Protein AF-A0A818D9B5-F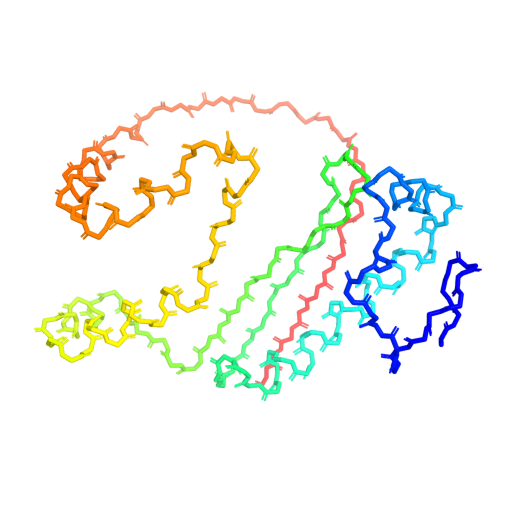1 (afdb_monomer_lite)

Structure (mmCIF, N/CA/C/O backbone):
data_AF-A0A818D9B5-F1
#
_entry.id   AF-A0A818D9B5-F1
#
loop_
_atom_site.group_PDB
_atom_site.id
_atom_site.type_symbol
_atom_site.label_atom_id
_atom_site.label_alt_id
_atom_site.label_comp_id
_atom_site.label_asym_id
_atom_site.label_entity_id
_atom_site.label_seq_id
_atom_site.pdbx_PDB_ins_code
_atom_site.Cartn_x
_atom_site.Cartn_y
_atom_site.Cartn_z
_atom_site.occupancy
_atom_site.B_iso_or_equiv
_atom_site.auth_seq_id
_atom_site.auth_comp_id
_atom_site.auth_asym_id
_atom_site.auth_atom_id
_atom_site.pdbx_PDB_model_num
ATOM 1 N N . MET A 1 1 ? 19.047 -10.055 -10.688 1.00 53.12 1 MET A N 1
ATOM 2 C CA . MET A 1 1 ? 17.910 -9.908 -11.627 1.00 53.12 1 MET A CA 1
ATOM 3 C C . MET A 1 1 ? 18.331 -8.941 -12.723 1.00 53.12 1 MET A C 1
ATOM 5 O O . MET A 1 1 ? 18.983 -7.965 -12.395 1.00 53.12 1 MET A O 1
ATOM 9 N N . TYR A 1 2 ? 18.016 -9.193 -13.996 1.00 56.47 2 TYR A N 1
ATOM 10 C CA . TYR A 1 2 ? 18.307 -8.243 -15.080 1.00 56.47 2 TYR A CA 1
ATOM 11 C C . TYR A 1 2 ? 17.003 -7.553 -15.490 1.00 56.47 2 TYR A C 1
ATOM 13 O O . TYR A 1 2 ? 16.053 -8.240 -15.860 1.00 56.47 2 TYR A O 1
ATOM 21 N N . LEU A 1 3 ? 16.932 -6.226 -15.392 1.00 62.31 3 LEU A N 1
ATOM 22 C CA . LEU A 1 3 ? 15.726 -5.455 -15.697 1.00 62.31 3 LEU A CA 1
ATOM 23 C C . LEU A 1 3 ? 16.098 -4.162 -16.419 1.00 62.31 3 LEU A C 1
ATOM 25 O O . LEU A 1 3 ? 16.979 -3.445 -15.961 1.00 62.31 3 LEU A O 1
ATOM 29 N N . ALA A 1 4 ? 15.431 -3.867 -17.541 1.00 62.81 4 ALA A N 1
ATOM 30 C CA . ALA A 1 4 ? 15.669 -2.649 -18.327 1.00 62.81 4 ALA A CA 1
ATOM 31 C C . ALA A 1 4 ? 17.160 -2.415 -18.677 1.00 62.81 4 ALA A C 1
ATOM 33 O O . ALA A 1 4 ? 17.646 -1.291 -18.653 1.00 62.81 4 ALA A O 1
ATOM 34 N N . GLY A 1 5 ? 17.912 -3.490 -18.949 1.00 66.69 5 GLY A N 1
ATOM 35 C CA . GLY A 1 5 ? 19.348 -3.407 -19.246 1.00 66.69 5 GLY A CA 1
ATOM 36 C C . GLY A 1 5 ? 20.266 -3.304 -18.018 1.00 66.69 5 GLY A C 1
ATOM 37 O O . GLY A 1 5 ? 21.484 -3.367 -18.177 1.00 66.69 5 GLY A O 1
ATOM 38 N N . VAL A 1 6 ? 19.707 -3.212 -16.806 1.00 65.94 6 VAL A N 1
ATOM 39 C CA . VAL A 1 6 ? 20.441 -3.048 -15.544 1.00 65.94 6 VAL A CA 1
ATOM 40 C C . VAL A 1 6 ? 20.486 -4.364 -14.766 1.00 65.94 6 VAL A C 1
ATOM 42 O O . VAL A 1 6 ? 19.469 -5.036 -14.569 1.00 65.94 6 VAL A O 1
ATOM 45 N N . ASN A 1 7 ? 21.676 -4.733 -14.286 1.00 68.44 7 ASN A N 1
ATOM 46 C CA . ASN A 1 7 ? 21.850 -5.866 -13.382 1.00 68.44 7 ASN A CA 1
ATOM 47 C C . ASN A 1 7 ? 21.562 -5.438 -11.936 1.00 68.44 7 ASN A C 1
ATOM 49 O O . ASN A 1 7 ? 22.414 -4.857 -11.267 1.00 68.44 7 ASN A O 1
ATOM 53 N N . LEU A 1 8 ? 20.361 -5.743 -11.456 1.00 64.81 8 LEU A N 1
ATOM 54 C CA . LEU A 1 8 ? 19.931 -5.484 -10.089 1.00 64.81 8 LEU A CA 1
ATOM 55 C C . LEU A 1 8 ? 20.388 -6.622 -9.168 1.00 64.81 8 LEU A C 1
ATOM 57 O O . LEU A 1 8 ? 19.933 -7.771 -9.285 1.00 64.81 8 LEU A O 1
ATOM 61 N N . LYS A 1 9 ? 21.275 -6.293 -8.225 1.00 67.69 9 LYS A N 1
ATOM 62 C CA . LYS A 1 9 ? 21.706 -7.183 -7.140 1.00 67.69 9 LYS A CA 1
ATOM 63 C C . LYS A 1 9 ? 20.797 -6.969 -5.930 1.00 67.69 9 LYS A C 1
ATOM 65 O O . LYS A 1 9 ? 21.056 -6.097 -5.111 1.00 67.69 9 LYS A O 1
ATOM 70 N N . LEU A 1 10 ? 19.740 -7.774 -5.832 1.00 65.50 10 LEU A N 1
ATOM 71 C CA . LEU A 1 10 ? 18.739 -7.671 -4.758 1.00 65.50 10 LEU A CA 1
ATOM 72 C C . LEU A 1 10 ? 19.351 -7.857 -3.357 1.00 65.50 10 LEU A C 1
ATOM 74 O O . LEU A 1 10 ? 18.896 -7.235 -2.407 1.00 65.50 10 LEU A O 1
ATOM 78 N N . ASP A 1 11 ? 20.438 -8.624 -3.249 1.00 71.31 11 ASP A N 1
ATOM 79 C CA . ASP A 1 11 ? 21.129 -8.895 -1.978 1.00 71.31 11 ASP A CA 1
ATOM 80 C C . ASP A 1 11 ? 22.123 -7.790 -1.569 1.00 71.31 11 ASP A C 1
ATOM 82 O O . ASP A 1 11 ? 22.773 -7.877 -0.529 1.00 71.31 11 ASP A O 1
ATOM 86 N N . LYS A 1 12 ? 22.302 -6.771 -2.419 1.00 63.16 12 LYS A N 1
ATOM 87 C CA . LYS A 1 12 ? 23.227 -5.646 -2.221 1.00 63.16 12 LYS A CA 1
ATOM 88 C C . LYS A 1 12 ? 22.554 -4.324 -2.584 1.00 63.16 12 LYS A C 1
ATOM 90 O O . LYS A 1 12 ? 23.122 -3.525 -3.322 1.00 63.16 12 LYS A O 1
ATOM 95 N N . ILE A 1 13 ? 21.338 -4.106 -2.090 1.00 60.19 13 ILE A N 1
ATOM 96 C CA . ILE A 1 13 ? 20.694 -2.790 -2.154 1.00 60.19 13 ILE A CA 1
ATOM 97 C C . ILE A 1 13 ? 21.405 -1.908 -1.120 1.00 60.19 13 ILE A C 1
ATOM 99 O O . ILE A 1 13 ? 20.988 -1.811 0.031 1.00 60.19 13 ILE A O 1
ATOM 103 N N . LEU A 1 14 ? 22.557 -1.354 -1.496 1.00 56.97 14 LEU A N 1
ATOM 104 C CA . LEU A 1 14 ? 23.231 -0.338 -0.699 1.00 56.97 14 LEU A CA 1
ATOM 105 C C . LEU A 1 14 ? 22.435 0.957 -0.858 1.00 56.97 14 LEU A C 1
ATOM 107 O O . LEU A 1 14 ? 22.160 1.377 -1.980 1.00 56.97 14 LEU A O 1
ATOM 111 N N . ALA A 1 15 ? 22.053 1.573 0.261 1.00 56.16 15 ALA A N 1
ATOM 112 C CA . ALA A 1 15 ? 21.261 2.803 0.271 1.00 56.16 15 ALA A CA 1
ATOM 113 C C . ALA A 1 15 ? 21.955 3.983 -0.443 1.00 56.16 15 ALA A C 1
ATOM 115 O O . ALA A 1 15 ? 21.301 4.968 -0.770 1.00 56.16 15 ALA A O 1
ATOM 116 N N . ASP A 1 16 ? 23.251 3.855 -0.734 1.00 57.88 16 ASP A N 1
ATOM 117 C CA . ASP A 1 16 ? 24.104 4.940 -1.214 1.00 57.88 16 ASP A CA 1
ATOM 118 C C . ASP A 1 16 ? 24.306 4.933 -2.746 1.00 57.88 16 ASP A C 1
ATOM 120 O O . ASP A 1 16 ? 24.913 5.853 -3.289 1.00 57.88 16 ASP A O 1
ATOM 124 N N . GLU A 1 17 ? 23.787 3.928 -3.468 1.00 65.69 17 GLU A N 1
ATOM 125 C CA . GLU A 1 17 ? 23.916 3.792 -4.936 1.00 65.69 17 GLU A CA 1
ATOM 126 C C . GLU A 1 17 ? 22.584 4.004 -5.685 1.00 65.69 17 GLU A C 1
ATOM 128 O O . GLU A 1 17 ? 22.369 3.453 -6.770 1.00 65.69 17 GLU A O 1
ATOM 133 N N . TYR A 1 18 ? 21.653 4.789 -5.133 1.00 68.31 18 TYR A N 1
ATOM 134 C CA . TYR A 1 18 ? 20.437 5.117 -5.881 1.00 68.31 18 TYR A CA 1
ATOM 135 C C . TYR A 1 18 ? 20.758 6.041 -7.066 1.00 68.31 18 TYR A C 1
ATOM 137 O O . TYR A 1 18 ? 21.414 7.070 -6.880 1.00 68.31 18 TYR A O 1
ATOM 145 N N . P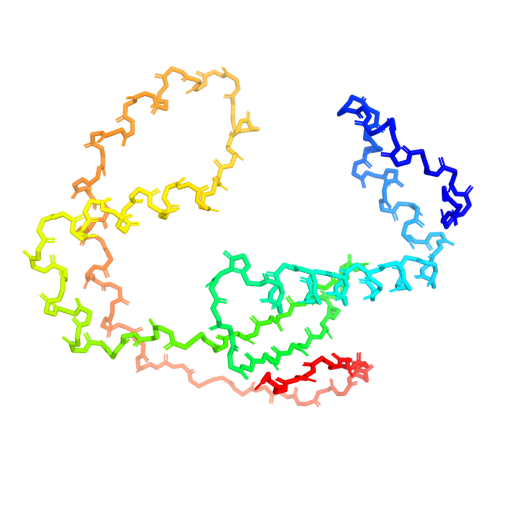RO A 1 19 ? 20.278 5.720 -8.284 1.00 70.94 19 PRO A N 1
ATOM 146 C CA . PRO A 1 19 ? 20.406 6.620 -9.421 1.00 70.94 19 PRO A CA 1
ATOM 147 C C . PRO A 1 19 ? 19.744 7.961 -9.103 1.00 70.94 19 PRO A C 1
ATOM 149 O O . PRO A 1 19 ? 18.734 8.022 -8.392 1.00 70.94 19 PRO A O 1
ATOM 152 N N . SER A 1 20 ? 20.293 9.045 -9.652 1.00 79.94 20 SER A N 1
ATOM 153 C CA . SER A 1 20 ? 19.672 10.356 -9.490 1.00 79.94 20 SER A CA 1
ATOM 154 C C . SER A 1 20 ? 18.254 10.352 -10.081 1.00 79.94 20 SER A C 1
ATOM 156 O O . SER A 1 20 ? 17.918 9.538 -10.947 1.00 79.94 20 SER A O 1
ATOM 158 N N . ARG A 1 21 ? 17.402 11.299 -9.659 1.00 77.12 21 ARG A N 1
ATOM 159 C CA . ARG A 1 21 ? 16.053 11.457 -10.242 1.00 77.12 21 ARG A CA 1
ATOM 160 C C . ARG A 1 21 ? 16.099 11.583 -11.771 1.00 77.12 21 ARG A C 1
ATOM 162 O O . ARG A 1 21 ? 15.199 11.092 -12.447 1.00 77.12 21 ARG A O 1
ATOM 169 N N . TYR A 1 22 ? 17.147 12.218 -12.297 1.00 82.06 22 TYR A N 1
ATOM 170 C CA . TYR A 1 22 ? 17.358 12.386 -13.731 1.00 82.06 22 TYR A CA 1
ATOM 171 C C . TYR A 1 22 ? 17.731 11.065 -14.417 1.00 82.06 22 TYR A C 1
ATOM 173 O O . TYR A 1 22 ? 17.084 10.690 -15.394 1.00 82.06 22 TYR A O 1
ATOM 181 N N . ASP A 1 23 ? 18.698 10.321 -13.874 1.00 80.38 23 ASP A N 1
ATOM 182 C CA . ASP A 1 23 ? 19.111 9.022 -14.429 1.00 80.38 23 ASP A CA 1
ATOM 183 C C . ASP A 1 23 ? 17.952 8.021 -14.417 1.00 80.38 23 ASP A C 1
ATOM 185 O O . ASP A 1 23 ? 17.746 7.268 -15.370 1.00 80.38 23 ASP A O 1
ATOM 189 N N . HIS A 1 24 ? 17.143 8.053 -13.355 1.00 80.12 24 HIS A N 1
ATOM 190 C CA . HIS A 1 24 ? 15.944 7.235 -13.262 1.00 80.12 24 HIS A CA 1
ATOM 191 C C . HIS A 1 24 ? 14.919 7.613 -14.341 1.00 80.12 24 HIS A C 1
ATOM 193 O O . HIS A 1 24 ? 14.433 6.731 -15.048 1.00 80.12 24 HIS A O 1
ATOM 199 N N . ALA A 1 25 ? 14.634 8.905 -14.536 1.00 82.38 25 ALA A N 1
ATOM 200 C CA . ALA A 1 25 ? 13.734 9.360 -15.596 1.00 82.38 25 ALA A CA 1
ATOM 201 C C . ALA A 1 25 ? 14.238 8.958 -16.995 1.00 82.38 25 ALA A C 1
ATOM 203 O O . ALA A 1 25 ? 13.456 8.491 -17.827 1.00 82.38 25 ALA A O 1
ATOM 204 N N . GLN A 1 26 ? 15.548 9.064 -17.240 1.00 83.88 26 GLN A N 1
ATOM 205 C CA . GLN A 1 26 ? 16.165 8.627 -18.490 1.00 83.88 26 GLN A CA 1
ATOM 206 C C . GLN A 1 26 ? 16.016 7.114 -18.704 1.00 83.88 26 GLN A C 1
ATOM 208 O O . GLN A 1 26 ? 15.686 6.682 -19.812 1.00 83.88 26 GLN A O 1
ATOM 213 N N . LEU A 1 27 ? 16.208 6.299 -17.661 1.00 81.50 27 LEU A N 1
ATOM 214 C CA . LEU A 1 27 ? 16.016 4.849 -17.728 1.00 81.50 27 LEU A CA 1
ATOM 215 C C . LEU A 1 27 ? 14.569 4.485 -18.093 1.00 81.50 27 LEU A C 1
ATOM 217 O O . LEU A 1 27 ? 14.362 3.638 -18.967 1.00 81.50 27 LEU A O 1
ATOM 221 N N . VAL A 1 28 ? 13.588 5.153 -17.472 1.00 82.31 28 VAL A N 1
ATOM 222 C CA . VAL A 1 28 ? 12.155 4.970 -17.761 1.00 82.31 28 VAL A CA 1
ATOM 223 C C . VAL A 1 28 ? 11.836 5.322 -19.210 1.00 82.31 28 VAL A C 1
ATOM 225 O O . VAL A 1 28 ? 11.204 4.526 -19.904 1.00 82.31 28 VAL A O 1
ATOM 228 N N . ALA A 1 29 ? 12.329 6.464 -19.694 1.00 84.75 29 ALA A N 1
ATOM 229 C CA . ALA A 1 29 ? 12.119 6.898 -21.072 1.00 84.75 29 ALA A CA 1
ATOM 230 C C . ALA A 1 29 ? 12.787 5.968 -22.102 1.00 84.75 29 ALA A C 1
ATOM 232 O O . ALA A 1 29 ? 12.247 5.760 -23.187 1.00 84.75 29 ALA A O 1
ATOM 233 N N . THR A 1 30 ? 13.942 5.385 -21.766 1.00 86.31 30 THR A N 1
ATOM 234 C CA . THR A 1 30 ? 14.703 4.507 -22.673 1.00 86.31 30 THR A CA 1
ATOM 235 C C . THR A 1 30 ? 14.119 3.090 -22.739 1.00 86.31 30 THR A C 1
ATOM 237 O O . THR A 1 30 ? 14.206 2.436 -23.777 1.00 86.31 30 THR A O 1
ATOM 240 N N . HIS A 1 31 ? 13.494 2.604 -21.659 1.00 85.50 31 HIS A N 1
ATOM 241 C CA . HIS A 1 31 ? 12.985 1.228 -21.562 1.00 85.50 31 HIS A CA 1
ATOM 242 C C . HIS A 1 31 ? 11.530 1.140 -21.056 1.00 85.50 31 HIS A C 1
ATOM 244 O O . HIS A 1 31 ? 11.255 0.385 -20.114 1.00 85.50 31 HIS A O 1
ATOM 250 N N . PRO A 1 32 ? 10.566 1.836 -21.689 1.00 83.06 32 PRO A N 1
ATOM 251 C CA . PRO A 1 32 ? 9.208 1.982 -21.160 1.00 83.06 32 PRO A CA 1
ATOM 252 C C . PRO A 1 32 ? 8.512 0.635 -20.930 1.00 83.06 32 PRO A C 1
ATOM 254 O O . PRO A 1 32 ? 7.950 0.401 -19.867 1.00 83.06 32 PRO A O 1
ATOM 257 N N . VAL A 1 33 ? 8.644 -0.318 -21.860 1.00 85.19 33 VAL A N 1
ATOM 258 C CA . VAL A 1 33 ? 8.024 -1.652 -21.736 1.00 85.19 33 VAL A CA 1
ATOM 259 C C . VAL A 1 33 ? 8.577 -2.445 -20.547 1.00 85.19 33 VAL A C 1
ATOM 261 O O . VAL A 1 33 ? 7.824 -3.123 -19.847 1.00 85.19 33 VAL A O 1
ATOM 264 N N . ALA A 1 34 ? 9.893 -2.397 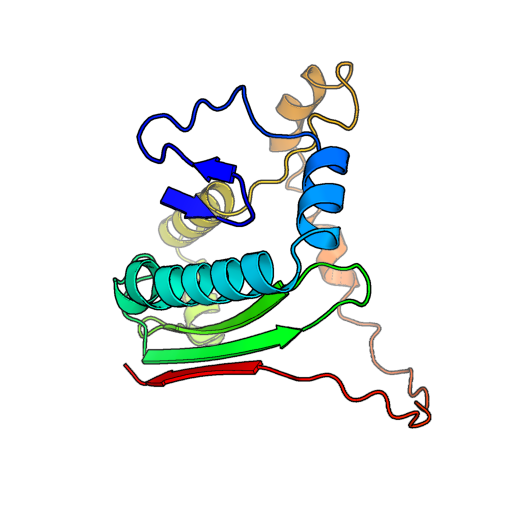-20.318 1.00 83.62 34 ALA A N 1
ATOM 265 C CA . ALA A 1 34 ? 10.516 -3.140 -19.225 1.00 83.62 34 ALA A CA 1
ATOM 266 C C . ALA A 1 34 ? 10.100 -2.570 -17.864 1.00 83.62 34 ALA A C 1
ATOM 268 O O . ALA A 1 34 ? 9.814 -3.335 -16.943 1.00 83.62 34 ALA A O 1
ATOM 269 N N . ILE A 1 35 ? 10.015 -1.241 -17.762 1.00 83.00 35 ILE A N 1
ATOM 270 C CA . ILE A 1 35 ? 9.563 -0.560 -16.549 1.00 83.00 35 ILE A CA 1
ATOM 271 C C . ILE A 1 35 ? 8.077 -0.804 -16.289 1.00 83.00 35 ILE A C 1
ATOM 273 O O . ILE A 1 35 ? 7.725 -1.115 -15.157 1.00 83.00 35 ILE A O 1
ATOM 277 N N . THR A 1 36 ? 7.212 -0.768 -17.306 1.00 84.31 36 THR A N 1
ATOM 278 C CA . THR A 1 36 ? 5.788 -1.099 -17.131 1.00 84.31 36 THR A CA 1
ATOM 279 C C . THR A 1 36 ? 5.595 -2.528 -16.620 1.00 84.31 36 THR A C 1
ATOM 281 O O . THR A 1 36 ? 4.823 -2.742 -15.692 1.00 84.31 36 THR A O 1
ATOM 284 N N . LYS A 1 37 ? 6.338 -3.509 -17.154 1.00 85.31 37 LYS A N 1
ATOM 285 C CA . LYS A 1 37 ? 6.293 -4.899 -16.659 1.00 85.31 37 LYS A CA 1
ATOM 286 C C . LYS A 1 37 ? 6.795 -5.031 -15.224 1.00 85.31 37 LYS A C 1
ATOM 288 O O . LYS A 1 37 ? 6.261 -5.823 -14.453 1.00 85.31 37 LYS A O 1
ATOM 293 N N . PHE A 1 38 ? 7.836 -4.283 -14.867 1.00 84.88 38 PHE A N 1
ATOM 294 C CA . PHE A 1 38 ? 8.321 -4.251 -13.493 1.00 84.88 38 PHE A CA 1
ATOM 295 C C . PHE A 1 38 ? 7.293 -3.643 -12.546 1.00 84.88 38 PHE A C 1
ATOM 297 O O . PHE A 1 38 ? 7.040 -4.221 -11.496 1.00 84.88 38 PHE A O 1
ATOM 304 N N . PHE A 1 39 ? 6.690 -2.518 -12.930 1.00 86.50 39 PHE A N 1
ATOM 305 C CA . PHE A 1 39 ? 5.629 -1.868 -12.173 1.00 86.50 39 PHE A CA 1
ATOM 306 C C . PHE A 1 39 ? 4.465 -2.834 -11.930 1.00 86.50 39 PHE A C 1
ATOM 308 O O . PHE A 1 39 ? 4.104 -3.062 -10.782 1.00 86.50 39 PHE A O 1
ATOM 315 N N . ASP A 1 40 ? 3.951 -3.475 -12.981 1.00 89.00 40 ASP A N 1
ATOM 316 C CA . ASP A 1 40 ? 2.887 -4.480 -12.878 1.00 89.00 40 ASP A CA 1
ATOM 317 C C . ASP A 1 40 ? 3.262 -5.611 -11.904 1.00 89.00 40 ASP A C 1
ATOM 319 O O . ASP A 1 40 ? 2.539 -5.897 -10.946 1.00 89.00 40 ASP A O 1
ATOM 323 N N . LYS A 1 41 ? 4.462 -6.186 -12.059 1.00 88.75 41 LYS A N 1
ATOM 324 C CA . LYS A 1 41 ? 4.928 -7.249 -11.164 1.00 88.75 41 LYS A CA 1
ATOM 325 C C . LYS A 1 41 ? 5.094 -6.776 -9.718 1.00 88.75 41 LYS A C 1
ATOM 327 O O . LYS A 1 41 ? 4.804 -7.543 -8.797 1.00 88.75 41 LYS A O 1
ATOM 332 N N . LEU A 1 42 ? 5.569 -5.551 -9.510 1.00 89.25 42 LEU A N 1
ATOM 333 C CA . LEU A 1 42 ? 5.728 -4.947 -8.191 1.00 89.25 42 LEU A CA 1
ATOM 334 C C . LEU A 1 42 ? 4.368 -4.772 -7.510 1.00 89.25 42 LEU A C 1
ATOM 336 O O . LEU A 1 42 ? 4.221 -5.196 -6.367 1.00 89.25 42 LEU A O 1
ATOM 340 N N . ILE A 1 43 ? 3.373 -4.220 -8.212 1.00 90.44 43 ILE A N 1
ATOM 341 C CA . ILE A 1 43 ? 2.026 -4.018 -7.664 1.00 90.44 43 ILE A CA 1
ATOM 342 C C . ILE A 1 43 ? 1.361 -5.353 -7.327 1.00 90.44 43 ILE A C 1
ATOM 344 O O . ILE A 1 43 ? 0.881 -5.510 -6.206 1.00 90.44 43 ILE A O 1
ATOM 348 N N . GLN A 1 44 ? 1.412 -6.344 -8.223 1.00 89.81 44 GLN A N 1
ATOM 349 C CA . GLN A 1 44 ? 0.906 -7.691 -7.924 1.00 89.81 44 GLN A CA 1
ATOM 350 C C . GLN A 1 44 ? 1.596 -8.292 -6.695 1.00 89.81 44 GLN A C 1
ATOM 352 O O . GLN A 1 44 ? 0.938 -8.820 -5.807 1.00 89.81 44 GLN A O 1
ATOM 357 N N . THR A 1 45 ? 2.921 -8.149 -6.591 1.00 91.62 45 THR A N 1
ATOM 358 C CA . THR A 1 45 ? 3.667 -8.667 -5.436 1.00 91.62 45 THR A CA 1
ATOM 359 C C . THR A 1 45 ? 3.255 -7.964 -4.142 1.00 91.62 45 THR A C 1
ATOM 361 O O . THR A 1 45 ? 3.081 -8.629 -3.125 1.00 91.62 45 THR A O 1
ATOM 364 N N . ILE A 1 46 ? 3.058 -6.643 -4.156 1.00 90.44 46 ILE A N 1
ATOM 365 C CA . ILE A 1 46 ? 2.568 -5.890 -2.992 1.00 90.44 46 ILE A CA 1
ATOM 366 C C . ILE A 1 46 ? 1.181 -6.389 -2.572 1.00 90.44 46 ILE A C 1
ATOM 368 O O . ILE A 1 46 ? 0.958 -6.639 -1.387 1.00 90.44 46 ILE A O 1
ATOM 372 N N . ILE A 1 47 ? 0.271 -6.572 -3.531 1.00 90.56 47 ILE A N 1
ATOM 373 C CA . ILE A 1 47 ? -1.081 -7.073 -3.267 1.00 90.56 47 ILE A CA 1
ATOM 374 C C . ILE A 1 47 ? -1.012 -8.481 -2.663 1.00 90.56 47 ILE A C 1
ATOM 376 O O . ILE A 1 47 ? -1.543 -8.698 -1.577 1.00 90.56 47 ILE A O 1
ATOM 380 N N . ASP A 1 48 ? -0.307 -9.414 -3.299 1.00 90.06 48 ASP A N 1
ATOM 381 C CA . ASP A 1 48 ? -0.273 -10.816 -2.871 1.00 90.06 48 ASP A CA 1
ATOM 382 C C . ASP A 1 48 ? 0.467 -11.019 -1.543 1.00 90.06 48 ASP A C 1
ATOM 384 O O . ASP A 1 48 ? 0.067 -11.830 -0.709 1.00 90.06 48 ASP A O 1
ATOM 388 N N . THR A 1 49 ? 1.565 -10.295 -1.323 1.00 91.81 49 THR A N 1
ATOM 389 C CA . THR A 1 49 ? 2.441 -10.553 -0.169 1.00 91.81 49 THR A CA 1
ATOM 390 C C . THR A 1 49 ? 2.122 -9.680 1.033 1.00 91.81 49 THR A C 1
ATOM 392 O O . THR A 1 49 ? 2.162 -10.171 2.157 1.00 91.81 49 THR A O 1
ATOM 395 N N . LEU A 1 50 ? 1.798 -8.400 0.832 1.00 90.62 50 LEU A N 1
ATOM 396 C CA . LEU A 1 50 ? 1.554 -7.475 1.938 1.00 90.62 50 LEU A CA 1
ATOM 397 C C . LEU A 1 50 ? 0.063 -7.391 2.256 1.00 90.62 50 LEU A C 1
ATOM 399 O O . LEU A 1 50 ? -0.320 -7.509 3.417 1.00 90.62 50 LEU A O 1
ATOM 403 N N . ILE A 1 51 ? -0.788 -7.217 1.242 1.00 89.62 51 ILE A N 1
ATOM 404 C CA . ILE A 1 51 ? -2.225 -7.004 1.460 1.00 89.62 51 ILE A CA 1
ATOM 405 C C . ILE A 1 51 ? -2.919 -8.333 1.765 1.00 89.62 51 ILE A C 1
ATOM 407 O O . ILE A 1 51 ? -3.465 -8.496 2.853 1.00 89.62 51 ILE A O 1
ATOM 411 N N . VAL A 1 52 ? -2.853 -9.299 0.845 1.00 87.06 52 VAL A N 1
ATOM 412 C CA . VAL A 1 52 ? -3.404 -10.653 1.043 1.00 87.06 52 VAL A CA 1
ATOM 413 C C . VAL A 1 52 ? -2.651 -11.377 2.160 1.00 87.06 52 VAL A C 1
ATOM 415 O O . VAL A 1 52 ? -3.266 -12.060 2.975 1.00 87.06 52 VAL A O 1
ATOM 418 N N . GLY A 1 53 ? -1.334 -11.171 2.263 1.00 87.50 53 GLY A N 1
ATOM 419 C CA . GLY A 1 53 ? -0.524 -11.706 3.361 1.00 87.50 53 GLY A CA 1
ATOM 420 C C . GLY A 1 53 ? -0.807 -11.084 4.736 1.00 87.50 53 GLY A C 1
ATOM 421 O O . GLY A 1 53 ? -0.283 -11.569 5.736 1.00 87.50 53 GLY A O 1
ATOM 422 N N . GLY A 1 54 ? -1.660 -10.057 4.816 1.00 86.06 54 GLY A N 1
ATOM 423 C CA . GLY A 1 54 ? -2.260 -9.613 6.072 1.00 86.06 54 GLY A CA 1
ATOM 424 C C . GLY A 1 54 ? -1.444 -8.608 6.882 1.00 86.06 54 GLY A C 1
ATOM 425 O O . GLY A 1 54 ? -1.695 -8.471 8.078 1.00 86.06 54 GLY A O 1
ATOM 426 N N . VAL A 1 55 ? -0.518 -7.861 6.266 1.00 88.44 55 VAL A N 1
ATOM 427 C CA . VAL A 1 55 ? 0.197 -6.751 6.937 1.00 88.44 55 VAL A CA 1
ATOM 428 C C . VAL A 1 55 ? -0.779 -5.738 7.537 1.00 88.44 55 VAL A C 1
ATOM 430 O O . VAL A 1 55 ? -0.533 -5.200 8.613 1.00 88.44 55 VAL A O 1
ATOM 433 N N . LEU A 1 56 ? -1.907 -5.508 6.862 1.00 85.38 56 LEU A N 1
ATOM 434 C CA . LEU A 1 56 ? -2.975 -4.620 7.324 1.00 85.38 56 LEU A CA 1
ATOM 435 C C . LEU A 1 56 ? -4.087 -5.366 8.078 1.00 85.38 56 LEU A C 1
ATOM 437 O O . LEU A 1 56 ? -5.139 -4.793 8.325 1.00 85.38 56 LEU A O 1
ATOM 441 N N . GLY A 1 57 ? -3.887 -6.636 8.438 1.00 87.81 57 GLY A N 1
ATOM 442 C CA . GLY A 1 57 ? -4.930 -7.531 8.939 1.00 87.81 57 GLY A CA 1
ATOM 443 C C . GLY A 1 57 ? -5.761 -8.177 7.818 1.00 87.81 57 GLY A C 1
ATOM 444 O O . GLY A 1 57 ? -5.462 -7.989 6.639 1.00 87.81 57 GLY A O 1
ATOM 445 N N . PRO A 1 58 ? -6.804 -8.962 8.158 1.00 88.62 58 PRO A N 1
ATOM 446 C CA . PRO A 1 58 ? -7.586 -9.694 7.164 1.00 88.62 58 PRO A CA 1
ATOM 447 C C . PRO A 1 58 ? -8.323 -8.738 6.221 1.00 88.62 58 PRO A C 1
ATOM 449 O O . PRO A 1 58 ? -9.214 -7.999 6.654 1.00 88.62 58 PRO A O 1
ATOM 452 N N . ALA A 1 59 ? -7.957 -8.758 4.943 1.00 89.50 59 ALA A N 1
ATOM 453 C CA . ALA A 1 59 ? -8.669 -8.053 3.889 1.00 89.50 59 ALA A CA 1
ATOM 454 C C . ALA A 1 59 ? -9.800 -8.932 3.324 1.00 89.50 59 ALA A C 1
ATOM 456 O O . ALA A 1 59 ? -9.711 -10.154 3.311 1.00 89.50 59 ALA A O 1
ATOM 457 N N . ILE A 1 60 ? -10.898 -8.297 2.917 1.00 90.75 60 ILE A N 1
ATOM 458 C CA . ILE A 1 60 ? -12.093 -8.925 2.332 1.00 90.75 60 ILE A CA 1
ATOM 459 C C . ILE A 1 60 ? -12.046 -8.807 0.807 1.00 90.75 60 ILE A C 1
ATOM 461 O O . ILE A 1 60 ? -12.419 -9.721 0.074 1.00 90.75 60 ILE A O 1
ATOM 465 N N . SER A 1 61 ? -11.621 -7.648 0.317 1.00 91.75 61 SER A N 1
ATOM 466 C CA . SER A 1 61 ? -11.527 -7.368 -1.109 1.00 91.75 61 SER A CA 1
ATOM 467 C C . SER A 1 61 ? -10.587 -6.204 -1.367 1.00 91.75 61 SER A C 1
ATOM 469 O O . SER A 1 61 ? -10.322 -5.383 -0.483 1.00 91.75 61 SER A O 1
ATOM 471 N N . TYR A 1 62 ? -10.126 -6.110 -2.607 1.00 92.25 62 TYR A N 1
ATOM 472 C CA . TYR A 1 62 ? -9.396 -4.958 -3.108 1.00 92.25 62 TYR A CA 1
ATOM 473 C C . TYR A 1 62 ? -9.843 -4.622 -4.527 1.00 92.25 62 TYR A C 1
ATOM 475 O O . TYR A 1 62 ? -10.273 -5.492 -5.290 1.00 92.25 62 TYR A O 1
ATOM 483 N N . TYR A 1 63 ? -9.716 -3.349 -4.870 1.00 92.12 63 TYR A N 1
ATOM 484 C CA . TYR A 1 63 ? -9.911 -2.826 -6.213 1.00 92.12 63 TYR A CA 1
ATOM 485 C C . TYR A 1 63 ? -8.823 -1.796 -6.483 1.00 92.12 63 TYR A C 1
ATOM 487 O O . TYR A 1 63 ? -8.574 -0.951 -5.631 1.00 92.12 63 TYR A O 1
ATOM 495 N N . GLY A 1 64 ? -8.174 -1.855 -7.637 1.00 89.00 64 GLY A N 1
ATOM 496 C CA . GLY A 1 64 ? -7.146 -0.902 -8.012 1.00 89.00 64 GLY A CA 1
ATOM 497 C C . GLY A 1 64 ? -7.215 -0.521 -9.480 1.00 89.00 64 GLY A C 1
ATOM 498 O O . GLY A 1 64 ? -7.458 -1.380 -10.326 1.00 89.00 64 GLY A O 1
ATOM 499 N N . THR A 1 65 ? -6.967 0.750 -9.770 1.00 89.31 65 THR A N 1
ATOM 500 C CA . THR A 1 65 ? -6.806 1.286 -11.127 1.00 89.31 65 THR A CA 1
ATOM 501 C C . THR A 1 65 ? -5.378 1.775 -11.306 1.00 89.31 65 THR A C 1
ATOM 503 O O . THR A 1 65 ? -4.739 2.216 -10.349 1.00 89.31 65 THR A O 1
ATOM 506 N N . VAL A 1 66 ? -4.851 1.674 -12.524 1.00 87.25 66 VAL A N 1
ATOM 507 C CA . VAL A 1 66 ? -3.574 2.288 -12.898 1.00 87.25 66 VAL A CA 1
ATOM 508 C C . VAL A 1 66 ? -3.853 3.461 -13.814 1.00 87.25 66 VAL A C 1
ATOM 510 O O . VAL A 1 66 ? -4.407 3.278 -14.895 1.00 87.25 66 VAL A O 1
ATOM 513 N N . GLU A 1 67 ? -3.399 4.638 -13.401 1.00 82.81 67 GLU A N 1
ATOM 514 C CA . GLU A 1 67 ? -3.537 5.872 -14.165 1.00 82.81 67 GLU A CA 1
ATOM 515 C C . GLU A 1 67 ? -2.171 6.365 -14.653 1.00 82.81 67 GLU A C 1
ATOM 517 O O . GLU A 1 67 ? -1.132 6.232 -13.987 1.00 82.81 67 GLU A O 1
ATOM 522 N N . ASN A 1 68 ? -2.173 6.984 -15.833 1.00 75.69 68 ASN A N 1
ATOM 523 C CA . ASN A 1 68 ? -1.022 7.700 -16.362 1.00 75.69 68 ASN A CA 1
ATOM 524 C C . ASN A 1 68 ? -1.264 9.204 -16.220 1.00 75.69 68 ASN A C 1
ATOM 526 O O . ASN A 1 68 ? -1.988 9.800 -17.003 1.00 75.69 68 ASN A O 1
ATOM 530 N N . GLN A 1 69 ? -0.585 9.843 -15.268 1.00 69.00 69 GLN A N 1
ATOM 531 C CA . GLN A 1 69 ? -0.727 11.276 -14.967 1.00 69.00 69 GLN A CA 1
ATOM 532 C C . GLN A 1 69 ? -0.185 12.223 -16.064 1.00 69.00 69 GLN A C 1
ATOM 534 O O . GLN A 1 69 ? 0.011 13.414 -15.822 1.00 69.00 69 GLN A O 1
ATOM 539 N N . GLY A 1 70 ? 0.163 11.707 -17.249 1.00 65.69 70 GLY A N 1
ATOM 540 C CA . GLY A 1 70 ? 0.769 12.480 -18.339 1.00 65.69 70 GLY A CA 1
ATOM 541 C C . GLY A 1 70 ? 2.196 12.961 -18.048 1.00 65.69 70 GLY A C 1
ATOM 542 O O . GLY A 1 70 ? 2.759 13.736 -18.816 1.00 65.69 70 GLY A O 1
ATOM 543 N N . ARG A 1 71 ? 2.800 12.503 -16.942 1.00 66.31 71 ARG A N 1
ATOM 544 C CA . ARG A 1 71 ? 4.154 12.872 -16.483 1.00 66.31 71 ARG A CA 1
ATOM 545 C C . ARG A 1 71 ? 5.159 11.721 -16.566 1.00 66.31 71 ARG A C 1
ATOM 547 O O . ARG A 1 71 ? 6.241 11.801 -15.996 1.00 66.31 71 ARG A O 1
ATOM 554 N N . GLY A 1 72 ? 4.803 10.649 -17.274 1.00 63.78 72 GLY A N 1
ATOM 555 C CA . GLY A 1 72 ? 5.683 9.506 -17.534 1.00 63.78 72 GLY A CA 1
ATOM 556 C C . GLY A 1 72 ? 5.773 8.473 -16.406 1.00 63.78 72 GLY A C 1
ATOM 557 O O . GLY A 1 72 ? 6.432 7.453 -16.589 1.00 63.78 72 GLY A O 1
ATOM 558 N N . SER A 1 73 ? 5.102 8.688 -15.269 1.00 69.31 73 SER A N 1
ATOM 559 C CA . SER A 1 73 ? 5.009 7.718 -14.173 1.00 69.31 73 SER A CA 1
ATOM 560 C C . SER A 1 73 ? 3.617 7.092 -14.082 1.00 69.31 73 SER A C 1
ATOM 562 O O . SER A 1 73 ? 2.610 7.803 -14.045 1.00 69.31 73 SER A O 1
ATOM 564 N N . LEU A 1 74 ? 3.579 5.763 -13.975 1.00 80.88 74 LEU A N 1
ATOM 565 C CA . LEU A 1 74 ? 2.381 5.019 -13.588 1.00 80.88 74 LEU A CA 1
ATOM 566 C C . LEU A 1 74 ? 2.182 5.139 -12.078 1.00 80.88 74 LEU A C 1
ATOM 568 O O . LEU A 1 74 ? 3.148 5.052 -11.317 1.00 80.88 74 LEU A O 1
ATOM 572 N N . HIS A 1 75 ? 0.940 5.315 -11.646 1.00 82.44 75 HIS A N 1
ATOM 573 C CA . HIS A 1 75 ? 0.590 5.307 -10.231 1.00 82.44 75 HIS A CA 1
ATOM 574 C C . HIS A 1 75 ? -0.727 4.549 -10.040 1.00 82.44 75 HIS A C 1
ATOM 576 O O . HIS A 1 75 ? -1.645 4.716 -10.847 1.00 82.44 75 HIS A O 1
ATOM 582 N N . PRO A 1 76 ? -0.815 3.672 -9.026 1.00 87.69 76 PRO A N 1
ATOM 583 C CA . PRO A 1 76 ? -2.039 2.948 -8.749 1.00 87.69 76 PRO A CA 1
ATOM 584 C C . PRO A 1 76 ? -2.893 3.685 -7.709 1.00 87.69 76 PRO A C 1
ATOM 586 O O . PRO A 1 76 ? -2.377 4.122 -6.678 1.00 87.69 76 PRO A O 1
ATOM 589 N N . HIS A 1 77 ? -4.205 3.736 -7.924 1.00 89.44 77 HIS A N 1
ATOM 590 C CA . HIS A 1 77 ? -5.177 4.038 -6.870 1.00 89.44 77 HIS A CA 1
ATOM 591 C C . HIS A 1 77 ? -5.776 2.724 -6.398 1.00 89.44 77 HIS A C 1
ATOM 593 O O . HIS A 1 77 ? -6.409 2.033 -7.188 1.00 89.44 77 HIS A O 1
ATOM 599 N N . VAL A 1 78 ? -5.563 2.350 -5.134 1.00 89.00 78 VAL A N 1
ATOM 600 C CA . VAL A 1 78 ? -6.028 1.063 -4.591 1.00 89.00 78 VAL A CA 1
ATOM 601 C C . VAL A 1 78 ? -6.974 1.292 -3.418 1.00 89.00 78 VAL A C 1
ATOM 603 O O . VAL A 1 78 ? -6.612 1.912 -2.421 1.00 89.00 78 VAL A O 1
ATOM 606 N N . LEU A 1 79 ? -8.183 0.749 -3.527 1.00 90.31 79 LEU A N 1
ATOM 607 C CA . LEU A 1 79 ? -9.172 0.654 -2.464 1.00 90.31 79 LEU A CA 1
ATOM 608 C C . LEU A 1 79 ? -9.094 -0.729 -1.818 1.00 90.31 79 LEU A C 1
ATOM 610 O O . LEU A 1 79 ? -9.127 -1.755 -2.500 1.00 90.31 79 LEU A O 1
ATOM 614 N N . LEU A 1 80 ? -9.034 -0.746 -0.487 1.00 90.69 80 LEU A N 1
ATOM 615 C CA . LEU A 1 80 ? -8.963 -1.954 0.330 1.00 90.69 80 LEU A CA 1
ATOM 616 C C . LEU A 1 80 ? -10.145 -2.011 1.293 1.00 90.69 80 LEU A C 1
ATOM 618 O O . LEU A 1 80 ? -10.445 -1.034 1.978 1.00 90.69 80 LEU A O 1
ATOM 622 N N . TRP A 1 81 ? -10.771 -3.180 1.400 1.00 90.25 81 TRP A N 1
ATOM 623 C CA . TRP A 1 81 ? -11.791 -3.455 2.407 1.00 90.25 81 TRP A CA 1
ATOM 624 C C . TRP A 1 81 ? -11.228 -4.419 3.436 1.00 90.25 81 TRP A C 1
ATOM 626 O O . TRP A 1 81 ? -10.888 -5.551 3.105 1.00 90.25 81 TRP A O 1
ATOM 636 N N . LEU A 1 82 ? -11.140 -3.977 4.688 1.00 89.50 82 LEU A N 1
ATOM 637 C CA . LEU A 1 82 ? -10.619 -4.771 5.799 1.00 89.50 82 LEU A CA 1
ATOM 638 C C . LEU A 1 82 ? -11.761 -5.324 6.659 1.00 89.50 82 LEU A C 1
ATOM 640 O O . LEU A 1 82 ? -12.780 -4.663 6.854 1.00 89.50 82 LEU A O 1
ATOM 644 N N . ASN A 1 83 ? -11.573 -6.522 7.213 1.00 85.69 83 ASN A N 1
ATOM 645 C CA . ASN A 1 83 ? -12.577 -7.234 8.015 1.00 85.69 83 ASN A CA 1
ATOM 646 C C . ASN A 1 83 ? -12.819 -6.626 9.411 1.00 85.69 83 ASN A C 1
ATOM 648 O O . ASN A 1 83 ? -13.750 -6.996 10.112 1.00 85.69 83 ASN A O 1
ATOM 652 N N . HIS A 1 84 ? -11.988 -5.679 9.839 1.00 83.38 84 HIS A N 1
ATOM 653 C CA . HIS A 1 84 ? -12.080 -5.029 11.150 1.00 83.38 84 HIS A CA 1
ATOM 654 C C . HIS A 1 84 ? -12.533 -3.566 11.029 1.00 83.38 84 HIS A C 1
ATOM 656 O O . HIS A 1 84 ? -12.050 -2.684 11.741 1.00 83.38 84 HIS A O 1
ATOM 662 N N . ASN A 1 85 ? -13.459 -3.295 10.107 1.00 78.56 85 ASN A N 1
ATOM 663 C CA . ASN A 1 85 ? -14.007 -1.961 9.909 1.00 78.56 85 ASN A CA 1
ATOM 664 C C . ASN A 1 85 ? -14.887 -1.523 11.095 1.00 78.56 85 ASN A C 1
ATOM 666 O O . ASN A 1 85 ? -15.679 -2.282 11.650 1.00 78.56 85 ASN A O 1
ATOM 670 N N . MET A 1 86 ? -14.755 -0.255 11.484 1.00 86.31 86 MET A N 1
ATOM 671 C CA . MET A 1 86 ? -15.671 0.389 12.423 1.00 86.31 86 MET A CA 1
ATOM 672 C C . MET A 1 86 ? -16.587 1.324 11.650 1.00 86.31 86 MET A C 1
ATOM 674 O O . MET A 1 86 ? -16.136 2.125 10.833 1.00 86.31 86 MET A O 1
ATOM 678 N N . THR A 1 87 ? -17.882 1.273 11.948 1.00 88.44 87 THR A N 1
ATOM 679 C CA . THR A 1 87 ? -18.804 2.319 11.499 1.00 88.44 87 THR A CA 1
ATOM 680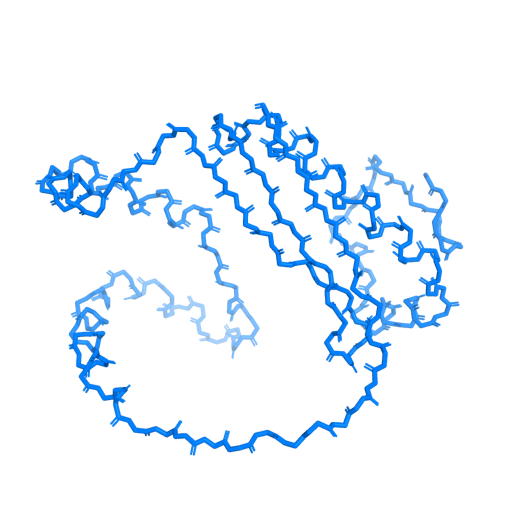 C C . THR A 1 87 ? -18.412 3.669 12.115 1.00 88.44 87 THR A C 1
ATOM 682 O O . THR A 1 87 ? -17.863 3.704 13.224 1.00 88.44 87 THR A O 1
ATOM 685 N N . PRO A 1 88 ? -18.759 4.806 11.482 1.00 89.69 88 PRO A N 1
ATOM 686 C CA . PRO A 1 88 ? -18.477 6.128 12.047 1.00 89.69 88 PRO A CA 1
ATOM 687 C C . PRO A 1 88 ? -18.997 6.309 13.483 1.00 89.69 88 PRO A C 1
ATOM 689 O O . PRO A 1 88 ? -18.361 6.962 14.308 1.00 89.69 88 PRO A O 1
ATOM 692 N N . SER A 1 89 ? -20.140 5.702 13.815 1.00 93.81 89 SER A N 1
ATOM 693 C CA . SER A 1 89 ? -20.712 5.749 15.165 1.00 93.81 89 SER A CA 1
ATOM 694 C C . SER A 1 89 ? -19.935 4.899 16.174 1.00 93.81 89 SER A C 1
ATOM 696 O O . SER A 1 89 ? -19.721 5.348 17.299 1.00 93.81 89 SER A O 1
ATOM 698 N N . GLN A 1 90 ? -19.464 3.709 15.787 1.00 93.12 90 GLN A N 1
ATOM 699 C CA . GLN A 1 90 ? -18.586 2.894 16.636 1.00 93.12 90 GLN A CA 1
ATOM 700 C C . GLN A 1 90 ? -17.247 3.592 16.880 1.00 93.12 90 GLN A C 1
ATOM 702 O O . GLN A 1 90 ? -16.788 3.634 18.020 1.00 93.12 90 GLN A O 1
ATOM 707 N N . LEU A 1 91 ? -16.668 4.207 15.845 1.00 91.88 91 LEU A N 1
ATOM 708 C CA . LEU A 1 91 ? -15.422 4.958 15.963 1.00 91.88 91 LEU A CA 1
ATOM 709 C C . LEU A 1 91 ? -15.577 6.152 16.918 1.00 91.88 91 LEU A C 1
ATOM 711 O O . LEU A 1 91 ? -14.778 6.302 17.841 1.00 91.88 91 LEU A O 1
ATOM 715 N N . ARG A 1 92 ? -16.653 6.943 16.777 1.00 92.62 92 ARG A N 1
ATOM 716 C CA . ARG A 1 92 ? -16.983 8.044 17.706 1.00 92.62 92 ARG A CA 1
ATOM 717 C C . ARG A 1 92 ? -17.100 7.578 19.153 1.00 92.62 92 ARG A C 1
ATOM 719 O O . ARG A 1 92 ? -16.626 8.259 20.058 1.00 92.62 92 ARG A O 1
ATOM 726 N N . SER A 1 93 ? -17.719 6.424 19.384 1.00 95.06 93 SER A N 1
ATOM 727 C CA . SER A 1 93 ? -17.802 5.843 20.725 1.00 95.06 93 SER A CA 1
ATOM 728 C C . SER A 1 93 ? -16.436 5.389 21.234 1.00 95.06 93 SER A C 1
ATOM 730 O O . SER A 1 93 ? -16.125 5.606 22.403 1.00 95.06 93 SER A O 1
ATOM 732 N N . ARG A 1 94 ? -15.599 4.796 20.374 1.00 93.00 94 ARG A N 1
ATOM 733 C CA . ARG A 1 94 ? -14.315 4.220 20.779 1.00 93.00 94 ARG A CA 1
ATOM 734 C C . ARG A 1 94 ? -13.233 5.267 21.042 1.00 93.00 94 ARG A C 1
ATOM 736 O O . ARG A 1 94 ? -12.436 5.062 21.948 1.00 93.00 94 ARG A O 1
ATOM 743 N N . ILE A 1 95 ? -13.268 6.408 20.350 1.00 94.56 95 ILE A N 1
ATOM 744 C CA . ILE A 1 95 ? -12.370 7.560 20.576 1.00 94.56 95 ILE A CA 1
ATOM 745 C C . ILE A 1 95 ? -12.509 8.159 21.990 1.00 94.56 95 ILE A C 1
ATOM 747 O O . ILE A 1 95 ? -11.590 8.825 22.475 1.00 94.56 95 ILE A O 1
ATOM 751 N N . LYS A 1 96 ? -13.632 7.912 22.682 1.00 94.88 96 LYS A N 1
ATOM 752 C CA . LYS A 1 96 ? -13.814 8.332 24.082 1.00 94.88 96 LYS A CA 1
ATOM 753 C C . LYS A 1 96 ? -12.878 7.599 25.048 1.00 94.88 96 LYS A C 1
ATOM 755 O O . LYS A 1 96 ? -12.591 8.134 26.113 1.00 94.88 96 LYS A O 1
ATOM 760 N N . ASP A 1 97 ? -12.408 6.407 24.686 1.00 97.06 97 ASP A N 1
ATOM 761 C CA . ASP A 1 97 ? -11.411 5.670 25.458 1.00 97.06 97 ASP A CA 1
ATOM 762 C C . ASP A 1 97 ? -10.007 6.224 25.200 1.00 97.06 97 ASP A C 1
ATOM 764 O O . ASP A 1 97 ? -9.544 6.308 24.060 1.00 97.06 97 ASP A O 1
ATOM 768 N N . GLU A 1 98 ? -9.318 6.584 26.278 1.00 97.06 98 GLU A N 1
ATOM 769 C CA . GLU A 1 98 ? -8.011 7.234 26.212 1.00 97.06 98 GLU A CA 1
ATOM 770 C C . GLU A 1 98 ? -6.940 6.329 25.591 1.00 97.06 98 GLU A C 1
ATOM 772 O O . GLU A 1 98 ? -6.158 6.785 24.755 1.00 97.06 98 GLU A O 1
ATOM 777 N N . ASN A 1 99 ? -6.934 5.042 25.950 1.00 97.06 99 ASN A N 1
ATOM 778 C CA . ASN A 1 99 ? -5.960 4.077 25.438 1.00 97.06 99 ASN A CA 1
ATOM 779 C C . ASN A 1 99 ? -6.112 3.879 23.931 1.00 97.06 99 ASN A C 1
ATOM 781 O O . ASN A 1 99 ? -5.132 3.896 23.191 1.00 97.06 99 ASN A O 1
ATOM 785 N N . PHE A 1 100 ? -7.348 3.745 23.453 1.00 95.12 100 PHE A N 1
ATOM 786 C CA . PHE A 1 100 ? -7.617 3.642 22.026 1.00 95.12 100 PHE A CA 1
ATOM 787 C C . PHE A 1 100 ? -7.179 4.884 21.248 1.00 95.12 100 PHE A C 1
ATOM 789 O O . PHE A 1 100 ? -6.564 4.746 20.193 1.00 95.12 100 PHE A O 1
ATOM 796 N N . ARG A 1 101 ? -7.441 6.088 21.774 1.00 95.25 101 ARG A N 1
ATOM 797 C CA . ARG A 1 101 ? -6.992 7.335 21.140 1.00 95.25 101 ARG A CA 1
ATOM 798 C C . ARG A 1 101 ? -5.466 7.391 21.031 1.00 95.25 101 ARG A C 1
ATOM 800 O O . ARG A 1 101 ? -4.960 7.663 19.948 1.00 95.25 101 ARG A O 1
ATOM 807 N N . LYS A 1 102 ? -4.747 7.071 22.113 1.00 96.50 102 LYS A N 1
ATOM 808 C CA . LYS A 1 102 ? -3.275 6.998 22.122 1.00 96.50 102 LYS A CA 1
ATOM 809 C C . LYS A 1 102 ? -2.745 5.996 21.093 1.00 96.50 102 LYS A C 1
ATOM 811 O O . LYS A 1 102 ? -1.833 6.319 20.341 1.00 96.50 102 LYS A O 1
ATOM 816 N N . ASN A 1 103 ? -3.357 4.816 21.012 1.00 94.31 103 ASN A N 1
ATOM 817 C CA . ASN A 1 103 ? -2.942 3.777 20.070 1.00 94.31 103 ASN A CA 1
ATOM 818 C C . ASN A 1 103 ? -3.177 4.179 18.607 1.00 94.31 103 ASN A C 1
ATOM 820 O O . ASN A 1 103 ? -2.326 3.900 17.768 1.00 94.31 103 ASN A O 1
ATOM 824 N N . ILE A 1 104 ? -4.297 4.843 18.290 1.00 92.06 104 ILE A N 1
ATOM 825 C CA . ILE A 1 104 ? -4.545 5.351 16.932 1.00 92.06 104 ILE A CA 1
ATOM 826 C C . ILE A 1 104 ? -3.527 6.422 16.552 1.00 92.06 104 ILE A C 1
ATOM 828 O O . ILE A 1 104 ? -2.989 6.354 15.453 1.00 92.06 104 ILE A O 1
ATOM 832 N N . ILE A 1 105 ? -3.258 7.385 17.437 1.00 93.25 105 ILE A N 1
ATOM 833 C CA . ILE A 1 105 ? -2.282 8.450 17.166 1.00 93.25 105 ILE A CA 1
ATOM 834 C C . ILE A 1 105 ? -0.910 7.831 16.903 1.00 93.25 105 ILE A C 1
ATOM 836 O O . ILE A 1 105 ? -0.344 8.045 15.837 1.00 93.25 105 ILE A O 1
ATOM 840 N N . SER A 1 106 ? -0.449 6.956 17.800 1.00 93.44 106 SER A N 1
ATOM 841 C CA . SER A 1 106 ? 0.833 6.270 17.634 1.00 93.44 106 SER A CA 1
ATOM 842 C C . SER A 1 106 ? 0.895 5.454 16.340 1.00 93.44 106 SER A C 1
ATOM 844 O O . SER A 1 106 ? 1.916 5.439 15.658 1.00 93.44 106 SER A O 1
ATOM 846 N N . TYR A 1 107 ? -0.193 4.783 15.953 1.00 89.19 107 TYR A N 1
ATOM 847 C CA . TYR A 1 107 ? -0.252 4.086 14.670 1.00 89.19 107 TYR A CA 1
ATOM 848 C C . TYR A 1 107 ? -0.104 5.052 13.483 1.00 89.19 107 TYR A C 1
ATOM 850 O O . TYR A 1 107 ? 0.707 4.790 12.596 1.00 89.19 107 TYR A O 1
ATOM 858 N N . LEU A 1 108 ? -0.838 6.172 13.479 1.00 90.12 108 LEU A N 1
ATOM 859 C CA . LEU A 1 108 ? -0.780 7.177 12.412 1.00 90.12 108 LEU A CA 1
ATOM 860 C C . LEU A 1 108 ? 0.612 7.805 12.289 1.00 90.12 108 LEU A C 1
ATOM 862 O O . LEU A 1 108 ? 1.132 7.889 11.181 1.00 90.12 108 LEU A O 1
ATOM 866 N N . GLU A 1 109 ? 1.245 8.161 13.405 1.00 88.56 109 GLU A N 1
ATOM 867 C CA . GLU A 1 109 ? 2.615 8.697 13.444 1.00 88.56 109 GLU A CA 1
ATOM 868 C C . GLU A 1 109 ? 3.659 7.708 12.905 1.00 88.56 109 GLU A C 1
ATOM 870 O O . GLU A 1 109 ? 4.681 8.104 12.349 1.00 88.56 109 GLU A O 1
ATOM 875 N N . ASN A 1 110 ? 3.412 6.402 13.043 1.00 86.25 110 ASN A N 1
ATOM 876 C CA . ASN A 1 110 ? 4.322 5.381 12.532 1.00 86.25 110 ASN A CA 1
ATOM 877 C C . ASN A 1 110 ? 4.204 5.169 11.015 1.00 86.25 110 ASN A C 1
ATOM 879 O O . ASN A 1 110 ? 5.196 4.797 10.381 1.00 86.25 110 ASN A O 1
ATOM 883 N N . ILE A 1 111 ? 3.017 5.380 10.432 1.00 83.81 111 ILE A N 1
ATOM 884 C CA . ILE A 1 111 ? 2.763 5.119 9.003 1.00 83.81 111 ILE A CA 1
ATOM 885 C C . ILE A 1 111 ? 2.788 6.383 8.135 1.00 83.81 111 ILE A C 1
ATOM 887 O O . ILE A 1 111 ? 3.072 6.287 6.942 1.00 83.81 111 ILE A O 1
ATOM 891 N N . ILE A 1 112 ? 2.507 7.555 8.709 1.00 84.25 112 ILE A N 1
ATOM 892 C CA . ILE A 1 112 ? 2.568 8.846 8.021 1.00 84.25 112 ILE A CA 1
ATOM 893 C C . ILE A 1 112 ? 3.931 9.460 8.320 1.00 84.25 112 ILE A C 1
ATOM 895 O O . ILE A 1 112 ? 4.213 9.850 9.449 1.00 84.25 112 ILE A O 1
ATOM 899 N N . LYS A 1 113 ? 4.783 9.559 7.299 1.00 78.69 113 LYS A N 1
ATOM 900 C CA . LYS A 1 113 ? 6.065 10.260 7.386 1.00 78.69 113 LYS A CA 1
ATOM 901 C C . LYS A 1 113 ? 6.125 11.329 6.312 1.00 78.69 113 LYS A C 1
ATOM 903 O O . LYS A 1 113 ? 5.960 11.027 5.132 1.00 78.69 113 LYS A O 1
ATOM 908 N N . GLU A 1 114 ? 6.393 12.555 6.731 1.00 73.56 114 GLU A N 1
ATOM 909 C CA . GLU A 1 114 ? 6.707 13.664 5.841 1.00 73.56 114 GLU A CA 1
ATOM 910 C C . GLU A 1 114 ? 8.175 14.039 6.056 1.00 73.56 114 GLU A C 1
ATOM 912 O O . GLU A 1 114 ? 8.580 14.391 7.162 1.00 73.56 114 GLU A O 1
ATOM 917 N N . ASP A 1 115 ? 8.992 13.898 5.013 1.00 66.88 115 ASP A N 1
ATOM 918 C CA . ASP A 1 115 ? 10.400 14.284 5.053 1.00 66.88 115 ASP A CA 1
ATOM 919 C C . ASP A 1 115 ? 10.566 15.675 4.433 1.00 66.88 115 ASP A C 1
ATOM 921 O O . ASP A 1 115 ? 10.494 15.858 3.213 1.00 66.88 115 ASP A O 1
ATOM 925 N N . LEU A 1 116 ? 10.774 16.664 5.304 1.00 68.88 116 LEU A N 1
ATOM 926 C CA . LEU A 1 116 ? 11.040 18.056 4.942 1.00 68.88 116 LEU A CA 1
ATOM 927 C C . LEU A 1 116 ? 12.528 18.414 5.039 1.00 68.88 116 LEU A C 1
ATOM 929 O O . LEU A 1 116 ? 12.869 19.597 5.005 1.00 68.88 116 LEU A O 1
ATOM 933 N N . SER A 1 117 ? 13.427 17.427 5.134 1.00 62.78 117 SER A N 1
ATOM 934 C CA . SER A 1 117 ? 14.882 17.647 5.237 1.00 62.78 117 SER A CA 1
ATOM 935 C C . SER A 1 117 ? 15.455 18.519 4.111 1.00 62.78 117 SER A C 1
ATOM 937 O O . SER A 1 117 ? 16.478 19.179 4.277 1.00 62.78 117 SER A O 1
ATOM 939 N N . TRP A 1 118 ? 14.759 18.594 2.977 1.00 59.78 118 TRP A N 1
ATOM 940 C CA . TRP A 1 118 ? 15.113 19.421 1.828 1.00 59.78 118 TRP A CA 1
ATOM 941 C C . TRP A 1 118 ? 14.720 20.906 1.950 1.00 59.78 118 TRP A C 1
ATOM 943 O O . TRP A 1 118 ? 15.167 21.701 1.124 1.00 59.78 118 TRP A O 1
ATOM 953 N N . ILE A 1 119 ? 13.907 21.309 2.937 1.00 57.78 119 ILE A N 1
ATOM 954 C CA . ILE A 1 119 ? 13.397 22.690 3.043 1.00 57.78 119 ILE A CA 1
ATOM 955 C C . ILE A 1 119 ? 14.413 23.665 3.664 1.00 57.78 119 ILE A C 1
ATOM 957 O O . ILE A 1 119 ? 14.383 24.844 3.315 1.00 57.78 119 ILE A O 1
ATOM 961 N N . ASN A 1 120 ? 15.361 23.228 4.503 1.00 51.94 120 ASN A N 1
ATOM 962 C CA . ASN A 1 120 ? 16.590 23.979 4.818 1.00 51.94 120 ASN A CA 1
ATOM 963 C C . ASN A 1 120 ? 17.437 23.221 5.862 1.00 51.94 120 ASN A C 1
ATOM 965 O O . ASN A 1 120 ? 16.911 22.940 6.941 1.00 51.94 120 ASN A O 1
ATOM 969 N N . PRO A 1 121 ? 18.757 23.039 5.678 1.00 53.78 121 PRO A N 1
ATOM 970 C CA . PRO A 1 121 ? 19.627 22.560 6.760 1.00 53.78 121 PRO A CA 1
ATOM 971 C C . PRO A 1 121 ? 19.711 23.538 7.952 1.00 53.78 121 PRO A C 1
ATOM 973 O O . PRO A 1 121 ? 20.144 23.161 9.033 1.00 53.78 121 PRO A O 1
ATOM 976 N N . ALA A 1 122 ? 19.265 24.792 7.800 1.00 54.34 122 ALA A N 1
ATOM 977 C CA . ALA A 1 122 ? 19.227 25.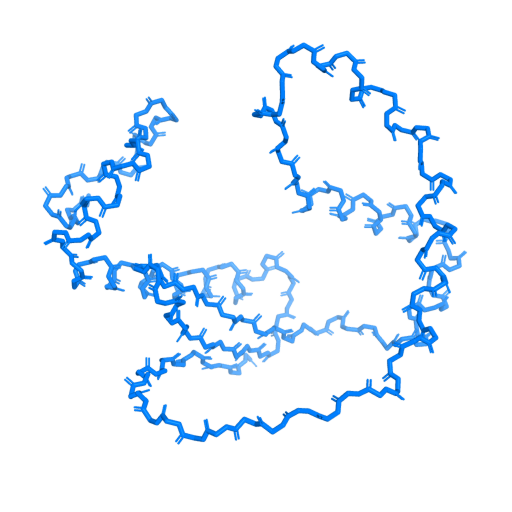779 8.885 1.00 54.34 122 ALA A CA 1
ATOM 978 C C . ALA A 1 122 ? 18.034 25.627 9.860 1.00 54.34 122 ALA A C 1
ATOM 980 O O . ALA A 1 122 ? 17.986 26.335 10.865 1.00 54.34 122 ALA A O 1
ATOM 981 N N . PHE A 1 123 ? 17.066 24.743 9.580 1.00 52.94 123 PHE A N 1
ATOM 982 C CA . PHE A 1 123 ? 15.820 24.615 10.356 1.00 52.94 123 PHE A CA 1
ATOM 983 C C . PHE A 1 123 ? 15.731 23.336 11.211 1.00 52.94 123 PHE A C 1
ATOM 985 O O . PHE A 1 123 ? 14.734 23.153 11.909 1.00 52.94 123 PHE A O 1
ATOM 992 N N . GLU A 1 124 ? 16.775 22.494 11.242 1.00 51.84 124 GLU A N 1
ATOM 993 C CA . GLU A 1 124 ? 16.828 21.269 12.070 1.00 51.84 124 GLU A CA 1
ATOM 994 C C . GLU A 1 124 ? 16.469 21.520 13.547 1.00 51.84 124 GLU A C 1
ATOM 996 O O . GLU A 1 124 ? 15.820 20.695 14.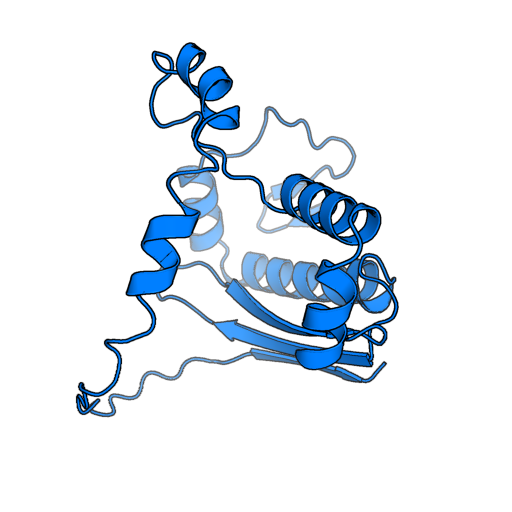186 1.00 51.84 124 GLU A O 1
ATOM 1001 N N . HIS A 1 125 ? 16.806 22.696 14.085 1.00 51.16 125 HIS A N 1
ATOM 1002 C CA . HIS A 1 125 ? 16.535 23.032 15.484 1.00 51.16 125 HIS A CA 1
ATOM 1003 C C . HIS A 1 125 ? 15.054 23.332 15.798 1.00 51.16 125 HIS A C 1
ATOM 1005 O O . HIS A 1 125 ? 14.656 23.268 16.963 1.00 51.16 125 HIS A O 1
ATOM 1011 N N . LEU A 1 126 ? 14.229 23.640 14.787 1.00 45.12 126 LEU A N 1
ATOM 1012 C CA . LEU A 1 126 ? 12.825 24.042 14.960 1.00 45.12 126 LEU A CA 1
ATOM 1013 C C . LEU A 1 126 ? 11.841 22.865 14.925 1.00 45.12 126 LEU A C 1
ATOM 1015 O O . LEU A 1 126 ? 10.724 22.999 15.418 1.00 45.12 126 LEU A O 1
ATOM 1019 N N . ILE A 1 127 ? 12.257 21.693 14.432 1.00 47.94 127 ILE A N 1
ATOM 1020 C CA . ILE A 1 127 ? 11.408 20.489 14.406 1.00 47.94 127 ILE A CA 1
ATOM 1021 C C . ILE A 1 127 ? 11.125 19.983 15.833 1.00 47.94 127 ILE A C 1
ATOM 1023 O O . ILE A 1 127 ? 10.029 19.496 16.101 1.00 47.94 127 ILE A O 1
ATOM 1027 N N . SER A 1 128 ? 12.039 20.204 16.791 1.00 43.72 128 SER A N 1
ATOM 1028 C CA . SER A 1 128 ? 11.793 19.854 18.204 1.00 43.72 128 SER A CA 1
ATOM 1029 C C . SER A 1 128 ? 10.687 20.682 18.874 1.00 43.72 128 SER A C 1
ATOM 1031 O O . SER A 1 128 ? 10.174 20.274 19.908 1.00 43.72 128 SER A O 1
ATOM 1033 N N . VAL A 1 129 ? 10.289 21.814 18.278 1.00 41.69 129 VAL A N 1
ATOM 1034 C CA . VAL A 1 129 ? 9.243 22.706 18.811 1.00 41.69 129 VAL A CA 1
ATOM 1035 C C . VAL A 1 129 ? 7.846 22.308 18.296 1.00 41.69 129 VAL A C 1
ATOM 1037 O O . VAL A 1 129 ? 6.831 22.777 18.804 1.00 41.69 129 VAL A O 1
ATOM 1040 N N . SER A 1 130 ? 7.759 21.403 17.311 1.00 44.25 130 SER A N 1
ATOM 1041 C CA . SER A 1 130 ? 6.483 20.985 16.711 1.00 44.25 130 SER A CA 1
ATOM 1042 C C . SER A 1 130 ? 5.609 20.121 17.627 1.00 44.25 130 SER A C 1
ATOM 1044 O O . SER A 1 130 ? 4.416 20.006 17.347 1.00 44.25 130 SER A O 1
ATOM 1046 N N . SER A 1 131 ? 6.141 19.548 18.717 1.00 44.91 131 SER A N 1
ATOM 1047 C CA . SER A 1 131 ? 5.308 18.838 19.704 1.00 44.91 131 SER A CA 1
ATOM 1048 C C . SER A 1 131 ? 4.278 19.754 20.368 1.00 44.91 131 SER A C 1
ATOM 1050 O O . SER A 1 131 ? 3.247 19.283 20.836 1.00 44.91 131 SER A O 1
ATOM 1052 N N . ASP A 1 132 ? 4.524 21.068 20.372 1.00 41.78 132 ASP A N 1
ATOM 1053 C CA . ASP A 1 132 ? 3.712 22.030 21.121 1.00 41.78 132 ASP A CA 1
ATOM 1054 C C . ASP A 1 132 ? 2.667 22.745 20.238 1.00 41.78 132 ASP A C 1
ATOM 1056 O O . ASP A 1 132 ? 1.825 23.495 20.740 1.00 41.78 132 ASP A O 1
ATOM 1060 N N . MET A 1 133 ? 2.663 22.496 18.918 1.00 38.66 133 MET A N 1
ATOM 1061 C CA . MET A 1 133 ? 1.745 23.137 17.960 1.00 38.66 133 MET A CA 1
ATOM 1062 C C . MET A 1 133 ? 0.510 22.285 17.608 1.00 38.66 133 MET A C 1
ATOM 1064 O O . MET A 1 133 ? -0.258 22.645 16.713 1.00 38.66 133 MET A O 1
ATOM 1068 N N . GLU A 1 134 ? 0.254 21.193 18.337 1.00 44.69 134 GLU A N 1
ATOM 1069 C CA . GLU A 1 134 ? -0.969 20.386 18.176 1.00 44.69 134 GLU A CA 1
ATOM 1070 C C . GLU A 1 134 ? -2.257 21.174 18.492 1.00 44.69 134 GLU A C 1
ATOM 1072 O O . GLU A 1 134 ? -3.333 20.828 18.006 1.00 44.69 134 GLU A O 1
ATOM 1077 N N . SER A 1 135 ? -2.181 22.276 19.247 1.00 39.94 135 SER A N 1
ATOM 1078 C CA . SER A 1 135 ? -3.371 23.050 19.641 1.00 39.94 135 SER A CA 1
ATOM 1079 C C . SER A 1 135 ? -3.939 23.966 18.543 1.00 39.94 135 SER A C 1
ATOM 1081 O O . SER A 1 135 ? -5.137 24.252 18.549 1.00 39.94 135 SER A O 1
ATOM 1083 N N . THR A 1 136 ? -3.131 24.392 17.566 1.00 35.84 136 THR A N 1
ATOM 1084 C CA . THR A 1 136 ? -3.551 25.393 16.562 1.00 35.84 136 THR A CA 1
ATOM 1085 C C . THR A 1 136 ? -4.199 24.755 15.328 1.00 35.84 136 THR A C 1
ATOM 1087 O O . THR A 1 136 ? -5.112 25.329 14.733 1.00 35.84 136 THR A O 1
ATOM 1090 N N . ILE A 1 137 ? -3.785 23.539 14.952 1.00 39.75 137 ILE A N 1
ATOM 1091 C CA . ILE A 1 137 ? -4.262 22.869 13.730 1.00 39.75 137 ILE A CA 1
ATOM 1092 C C . ILE A 1 137 ? -5.713 22.382 13.886 1.00 39.75 137 ILE A C 1
ATOM 1094 O O . ILE A 1 137 ? -6.514 22.534 12.961 1.00 39.75 137 ILE A O 1
ATOM 1098 N N . PHE A 1 138 ? -6.109 21.909 15.074 1.00 36.47 138 PHE A N 1
ATOM 1099 C CA . PHE A 1 138 ? -7.493 21.484 15.330 1.00 36.47 138 PHE A CA 1
ATOM 1100 C C . PHE A 1 138 ? -8.518 22.631 15.259 1.00 36.47 138 PHE A C 1
ATOM 1102 O O . PHE A 1 138 ? -9.683 22.379 14.955 1.00 36.47 138 PHE A O 1
ATOM 1109 N N . GLY A 1 139 ? -8.100 23.886 15.465 1.00 30.41 139 GLY A N 1
ATOM 1110 C CA . GLY A 1 139 ? -8.977 25.054 15.327 1.00 30.41 139 GLY A CA 1
ATOM 1111 C C . GLY A 1 139 ? -9.309 25.417 13.875 1.00 30.41 139 GLY A C 1
ATOM 1112 O O . GLY A 1 139 ? -10.389 25.933 13.605 1.00 30.41 139 GLY A O 1
ATOM 1113 N N . SER A 1 140 ? -8.415 25.116 12.927 1.00 33.03 140 SER A N 1
ATOM 1114 C CA . SER A 1 140 ? -8.572 25.537 11.525 1.00 33.03 140 SER A CA 1
ATOM 1115 C C . SER A 1 140 ? -9.380 24.537 10.687 1.00 33.03 140 SER A C 1
ATOM 1117 O O . SER A 1 140 ? -10.147 24.926 9.809 1.00 33.03 140 SER A O 1
ATOM 1119 N N . VAL A 1 141 ? -9.290 23.237 10.998 1.00 35.47 141 VAL A N 1
ATOM 1120 C CA . VAL A 1 141 ? -10.018 22.180 10.263 1.00 35.47 141 VAL A CA 1
ATOM 1121 C C . VAL A 1 141 ? -11.534 22.263 10.485 1.00 35.47 141 VAL A C 1
ATOM 1123 O O . VAL A 1 141 ? -12.306 21.886 9.605 1.00 35.47 141 VAL A O 1
ATOM 1126 N N . SER A 1 142 ? -11.979 22.824 11.616 1.00 36.00 142 SER A N 1
ATOM 1127 C CA . SER A 1 142 ? -13.408 22.970 11.914 1.00 36.00 142 SER A CA 1
ATOM 1128 C C . SER A 1 142 ? -14.114 24.039 11.064 1.00 36.00 142 SER A C 1
ATOM 1130 O O . SER A 1 142 ? -15.332 23.970 10.938 1.00 36.00 142 SER A O 1
ATOM 1132 N N . ASN A 1 143 ? -13.380 24.973 10.442 1.00 32.22 143 ASN A N 1
ATOM 1133 C CA . ASN A 1 143 ? -13.959 26.039 9.608 1.00 32.22 143 ASN A CA 1
ATOM 1134 C C . ASN A 1 143 ? -14.029 25.687 8.112 1.00 32.22 143 ASN A C 1
ATOM 1136 O O . ASN A 1 143 ? -14.705 26.371 7.355 1.00 32.22 143 ASN A O 1
ATOM 1140 N N . CYS A 1 144 ? -13.366 24.620 7.660 1.00 32.53 144 CYS A N 1
ATOM 1141 C CA . CYS A 1 144 ? -13.314 24.265 6.235 1.00 32.53 144 CYS A CA 1
ATOM 1142 C C . CYS A 1 144 ? -14.462 23.348 5.770 1.00 32.53 144 CYS A C 1
ATOM 1144 O O . CYS A 1 144 ? -14.474 22.931 4.611 1.00 32.53 144 CYS A O 1
ATOM 1146 N N . ILE A 1 145 ? -15.403 22.997 6.655 1.00 37.22 145 ILE A N 1
ATOM 1147 C CA . ILE A 1 145 ? -16.506 22.068 6.346 1.00 37.22 145 ILE A CA 1
ATOM 1148 C C . ILE A 1 145 ? -17.762 22.801 5.828 1.00 37.22 145 ILE A C 1
ATOM 1150 O O . ILE A 1 145 ? -18.610 22.158 5.216 1.00 37.22 145 ILE A O 1
ATOM 1154 N N . GLU A 1 146 ? -17.873 24.128 5.965 1.00 36.59 146 GLU A N 1
ATOM 1155 C CA . GLU A 1 146 ? -19.103 24.854 5.588 1.00 36.59 146 GLU A CA 1
ATOM 1156 C C . GLU A 1 146 ? -19.166 25.386 4.138 1.00 36.59 146 GLU A C 1
ATOM 1158 O O . GLU A 1 146 ? -20.258 25.689 3.670 1.00 36.59 146 GLU A O 1
ATOM 1163 N N . ASP A 1 147 ? -18.079 25.387 3.355 1.00 37.06 147 ASP A N 1
ATOM 1164 C CA . ASP A 1 147 ? -18.045 26.109 2.062 1.00 37.06 147 ASP A CA 1
ATOM 1165 C C . ASP A 1 147 ? -17.929 25.225 0.799 1.00 37.06 147 ASP A C 1
ATOM 1167 O O . ASP A 1 147 ? -17.138 25.505 -0.105 1.00 37.06 147 ASP A O 1
ATOM 1171 N N . LYS A 1 148 ? -18.718 24.146 0.673 1.00 38.59 148 LYS A N 1
ATOM 1172 C CA . LYS A 1 148 ? -18.755 23.346 -0.578 1.00 38.59 148 LYS A CA 1
ATOM 1173 C C . LYS A 1 148 ? -20.142 23.097 -1.178 1.00 38.59 148 LYS A C 1
ATOM 1175 O O . LYS A 1 148 ? -20.382 22.043 -1.759 1.00 38.59 148 LYS A O 1
ATOM 1180 N N . GLU A 1 149 ? -21.010 24.106 -1.165 1.00 38.25 149 GLU A N 1
ATOM 1181 C CA . GLU A 1 149 ? -22.205 24.146 -2.026 1.00 38.25 149 GLU A CA 1
ATOM 1182 C C . GLU A 1 149 ? -22.180 25.311 -3.030 1.00 38.25 149 GLU A C 1
ATOM 1184 O O . GLU A 1 149 ? -23.072 26.148 -3.040 1.00 38.25 149 GLU A O 1
ATOM 1189 N N . ASN A 1 150 ? -21.174 25.388 -3.908 1.00 38.38 150 ASN A N 1
ATOM 1190 C CA . ASN A 1 150 ? -21.374 25.920 -5.266 1.00 38.38 150 ASN A CA 1
ATOM 1191 C C . ASN A 1 150 ? -20.092 25.827 -6.091 1.00 38.38 150 ASN A C 1
ATOM 1193 O O . ASN A 1 150 ? -19.162 26.596 -5.876 1.00 38.38 150 ASN A O 1
ATOM 1197 N N . THR A 1 151 ? -20.050 24.928 -7.070 1.00 32.50 151 THR A N 1
ATOM 1198 C CA . THR A 1 151 ? -19.344 25.148 -8.346 1.00 32.50 151 THR A CA 1
ATOM 1199 C C . THR A 1 151 ? -19.643 23.971 -9.269 1.00 32.50 151 THR A C 1
ATOM 1201 O O . THR A 1 151 ? -19.014 22.920 -9.211 1.00 32.50 151 THR A O 1
ATOM 1204 N N . LYS A 1 152 ? -20.648 24.140 -10.134 1.00 35.59 152 LYS A N 1
ATOM 1205 C CA . LYS A 1 152 ? -20.780 23.330 -11.348 1.00 35.59 152 LYS A CA 1
ATOM 1206 C C . LYS A 1 152 ? -19.899 23.972 -12.413 1.00 35.59 152 LYS A C 1
ATOM 1208 O O . LYS A 1 152 ? -20.163 25.109 -12.794 1.00 35.59 152 LYS A O 1
ATOM 1213 N N . HIS A 1 153 ? -18.897 23.254 -12.909 1.00 34.38 153 HIS A N 1
ATOM 1214 C CA . HIS A 1 153 ? -18.225 23.614 -14.152 1.00 34.38 153 HIS A CA 1
ATOM 1215 C C . HIS A 1 153 ? -18.260 22.436 -15.122 1.00 34.38 153 HIS A C 1
ATOM 1217 O O . HIS A 1 153 ? -17.874 21.320 -14.786 1.00 34.38 153 HIS A O 1
ATOM 1223 N N . ASN A 1 154 ? -18.794 22.722 -16.310 1.00 32.97 154 ASN A N 1
ATOM 1224 C CA . ASN A 1 154 ? -18.923 21.819 -17.444 1.00 32.97 154 ASN A CA 1
ATOM 1225 C C . ASN A 1 154 ? -17.538 21.372 -17.927 1.00 32.97 154 ASN A C 1
ATOM 1227 O O . ASN A 1 154 ? -16.700 22.221 -18.236 1.00 32.97 154 ASN A O 1
ATOM 1231 N N . LEU A 1 155 ? -17.335 20.062 -18.040 1.00 34.09 155 LEU A N 1
ATOM 1232 C CA . LEU A 1 155 ? -16.218 19.478 -18.772 1.00 34.09 155 LEU A CA 1
ATOM 1233 C C . LEU A 1 155 ? -16.710 19.139 -20.181 1.00 34.09 155 LEU A C 1
ATOM 1235 O O . LEU A 1 155 ? -17.801 18.600 -20.350 1.00 34.09 155 LEU A O 1
ATOM 1239 N N . SER A 1 156 ? -15.927 19.552 -21.174 1.00 32.91 156 SER A N 1
ATOM 1240 C CA . SER A 1 156 ? -16.099 19.135 -22.562 1.00 32.91 156 SER A CA 1
ATOM 1241 C C . SER A 1 156 ? -15.299 17.857 -22.762 1.00 32.91 156 SER A C 1
ATOM 1243 O O . SER A 1 156 ? -14.151 17.771 -22.327 1.00 32.91 156 SER A O 1
ATOM 1245 N N . ASP A 1 157 ? -15.952 16.876 -23.374 1.00 42.66 157 ASP A N 1
ATOM 1246 C CA . ASP A 1 157 ? -15.375 15.596 -23.750 1.00 42.66 157 ASP A CA 1
ATOM 1247 C C . ASP A 1 157 ? -14.383 15.801 -24.902 1.00 42.66 157 ASP A C 1
ATOM 1249 O O . ASP A 1 157 ? -14.779 16.082 -26.034 1.00 42.66 157 ASP A O 1
ATOM 1253 N N . GLU A 1 158 ? -13.090 15.642 -24.622 1.00 36.50 158 GLU A N 1
ATOM 1254 C CA . GLU A 1 158 ? -12.093 15.340 -25.649 1.00 36.50 158 GLU A CA 1
ATOM 1255 C C . GLU A 1 158 ? -11.353 14.053 -25.276 1.00 36.50 158 GLU A C 1
ATOM 1257 O O . GLU A 1 158 ? -10.464 14.020 -24.425 1.00 36.50 158 GLU A O 1
ATOM 1262 N N . ASP A 1 159 ? -11.773 12.992 -25.964 1.00 43.69 159 ASP A N 1
ATOM 1263 C CA . ASP A 1 159 ? -11.179 11.664 -26.050 1.00 43.69 159 ASP A CA 1
ATOM 1264 C C . ASP A 1 159 ? -9.647 11.701 -26.185 1.00 43.69 159 ASP A C 1
ATOM 1266 O O . ASP A 1 159 ? -9.085 12.111 -27.208 1.00 43.69 159 ASP A O 1
ATOM 1270 N N . LYS A 1 160 ? -8.959 11.136 -25.192 1.00 35.53 160 LYS A N 1
ATOM 1271 C CA . LYS A 1 160 ? -7.666 10.478 -25.390 1.00 35.53 160 LYS A CA 1
ATOM 1272 C C . LYS A 1 160 ? -7.757 9.121 -24.720 1.00 35.53 160 LYS A C 1
ATOM 1274 O O . LYS A 1 160 ? -7.998 9.047 -23.526 1.00 35.53 160 LYS A O 1
ATOM 1279 N N . GLY A 1 161 ? -7.593 8.059 -25.507 1.00 35.69 161 GLY A N 1
ATOM 1280 C CA . GLY A 1 161 ? -7.644 6.679 -25.032 1.00 35.69 161 GLY A CA 1
ATOM 1281 C C . GLY A 1 161 ? -6.596 6.414 -23.956 1.00 35.69 161 GLY A C 1
ATOM 1282 O O . GLY A 1 161 ? -5.459 6.052 -24.259 1.00 35.69 161 GLY A O 1
ATOM 1283 N N . GLU A 1 162 ? -6.988 6.595 -22.702 1.00 43.59 162 GLU A N 1
ATOM 1284 C CA . GLU A 1 162 ? -6.261 6.123 -21.539 1.00 43.59 162 GLU A CA 1
ATOM 1285 C C . GLU A 1 162 ? -6.517 4.619 -21.431 1.00 43.59 162 GLU A C 1
ATOM 1287 O O . GLU A 1 162 ? -7.647 4.158 -21.283 1.00 43.59 162 GLU A O 1
ATOM 1292 N N . GLN A 1 163 ? -5.465 3.818 -21.597 1.00 45.31 163 GLN A N 1
ATOM 1293 C CA . GLN A 1 163 ? -5.549 2.400 -21.269 1.00 45.31 163 GLN A CA 1
ATOM 1294 C C . GLN A 1 163 ? -5.553 2.274 -19.745 1.00 45.31 163 GLN A C 1
ATOM 1296 O O . GLN A 1 163 ? -4.492 2.265 -19.122 1.00 45.31 163 GLN A O 1
ATOM 1301 N N . GLU A 1 164 ? -6.743 2.197 -19.157 1.00 56.03 164 GLU A N 1
ATOM 1302 C CA . GLU A 1 164 ? -6.919 1.852 -17.750 1.00 56.03 164 GLU A CA 1
ATOM 1303 C C . GLU A 1 164 ? -6.692 0.345 -17.560 1.00 56.03 164 GLU A C 1
ATOM 1305 O O . GLU A 1 164 ? -7.330 -0.496 -18.199 1.00 56.03 164 GLU A O 1
ATOM 1310 N N . TYR A 1 165 ? -5.752 -0.004 -16.681 1.00 64.88 165 TYR A N 1
ATOM 1311 C CA . TYR A 1 165 ? -5.528 -1.379 -16.233 1.00 64.88 165 TYR A CA 1
ATOM 1312 C C . TYR A 1 165 ? -6.071 -1.534 -14.814 1.00 64.88 165 TYR A C 1
ATOM 1314 O O . TYR A 1 165 ? -5.898 -0.645 -13.977 1.00 64.88 165 TYR A O 1
ATOM 1322 N N . PHE A 1 166 ? -6.696 -2.679 -14.537 1.00 78.38 166 PHE A N 1
ATOM 1323 C CA . PHE A 1 166 ? -7.411 -2.923 -13.287 1.00 78.38 166 PHE A CA 1
ATOM 1324 C C . PHE A 1 166 ? -6.851 -4.126 -12.532 1.00 78.38 166 PHE A C 1
ATOM 1326 O O . PHE A 1 166 ? -6.551 -5.164 -13.122 1.00 78.38 166 PHE A O 1
ATOM 1333 N N . TYR A 1 167 ? -6.802 -4.003 -11.208 1.00 77.62 167 TYR A N 1
ATOM 1334 C CA . TYR A 1 167 ? -6.600 -5.106 -10.276 1.00 77.62 167 TYR A CA 1
ATOM 1335 C C . TYR A 1 167 ? -7.865 -5.268 -9.440 1.00 77.62 167 TYR A C 1
ATOM 1337 O O . TYR A 1 167 ? -8.373 -4.301 -8.879 1.00 77.62 167 TYR A O 1
ATOM 1345 N N . SER A 1 168 ? -8.383 -6.483 -9.311 1.00 80.50 168 SER A N 1
ATOM 1346 C CA . SER A 1 168 ? -9.515 -6.744 -8.422 1.00 80.50 168 SER A CA 1
ATOM 1347 C C . SER A 1 168 ? -9.464 -8.163 -7.895 1.00 80.50 168 SER A C 1
ATOM 1349 O O . SER A 1 168 ? -9.169 -9.088 -8.650 1.00 80.50 168 SER A O 1
ATOM 1351 N N . GLY A 1 169 ? -9.824 -8.339 -6.630 1.00 77.50 169 GLY A N 1
ATOM 1352 C CA . GLY A 1 169 ? -9.912 -9.654 -6.020 1.00 77.50 169 GLY A CA 1
ATOM 1353 C C . GLY A 1 169 ? -10.851 -9.661 -4.825 1.00 77.50 169 GLY A C 1
ATOM 1354 O O . GLY A 1 169 ? -10.988 -8.667 -4.107 1.00 77.50 169 GLY A O 1
ATOM 1355 N N . LYS A 1 170 ? -11.495 -10.809 -4.622 1.00 74.25 170 LYS A N 1
ATOM 1356 C CA . LYS A 1 170 ? -12.212 -11.150 -3.394 1.00 74.25 170 LYS A CA 1
ATOM 1357 C C . LYS A 1 170 ? -11.364 -12.168 -2.636 1.00 74.25 170 LYS A C 1
ATOM 1359 O O . LYS A 1 170 ? -10.875 -13.106 -3.264 1.00 74.25 170 LYS A O 1
ATOM 1364 N N . MET A 1 171 ? -11.173 -11.945 -1.339 1.00 69.06 171 MET A N 1
ATOM 1365 C CA . MET A 1 171 ? -10.444 -12.855 -0.450 1.00 69.06 171 MET A CA 1
ATOM 1366 C C . MET A 1 171 ? -11.384 -13.847 0.228 1.00 69.06 171 MET A C 1
ATOM 1368 O O . MET A 1 171 ? -12.579 -13.509 0.418 1.00 69.06 171 MET A O 1
#

Foldseek 3Di:
DAFLNDDDDPVPVDVPPDDDPVVVLVSCVSRVPRVVVVVVVVVVCCCVCCVCVQVVHHWFKKKKKWFDPVPSDIDIDMDTHHPPDDDPVRVVVQCVDPVSVVVVVVVCVVPDDDDPVVVDPVCPVVVVVVVVCPVPVVVPVVPPPPPPPDDDDDDDDDDDDTPMDMDIDGD

Secondary structure (DSSP, 8-state):
-EETTEE--GGG--TT-PPPHHHHHHHHHH-HHHHHHHHHHHHHHHIIIIITTTTTS-EEEEEEEEEE-SSS-EEEEEEEEETT---HHHHHHHTTSHHHHHHHHHHHHHH-----TTS-GGGGGGGGGGGG-HHHHHHHHTTTTS--S----PPP--------EEEEEE-

Sequence (171 aa):
MYLAGVNLKLDKILADEYPSRYDHAQLVATHPVAITKFFDKLIQTIIDTLIVGGVLGPAISYYGTVENQGRGSLHPHVLLWLNHNMTPSQLRSRIKDENFRKNIISYLENIIKEDLSWINPAFEHLISVSSDMESTIFGSVSNCIEDKENTKHNLSDEDKGEQEYFYSGKM

pLDDT: mean 70.86, std 20.81, range [30.41, 97.06]

Radius of gyration: 21.78 Å; chains: 1; bounding box: 46×39×52 Å